Protein AF-A0A4Y2LB49-F1 (afdb_monomer)

InterPro domains:
  IPR010285 DNA helicase Pif1-like, DEAD-box helicase domain [PF05970] (56-156)
  IPR027417 P-loop containing nucleoside triphosphate hydrolase [G3DSA:3.40.50.300] (54-157)
  IPR027417 P-loop containing nucleoside triphosphate hydrolase [SSF52540] (39-123)

pLDDT: mean 82.17, std 13.81, range [42.53, 97.56]

Solvent-accessible surface area (backbon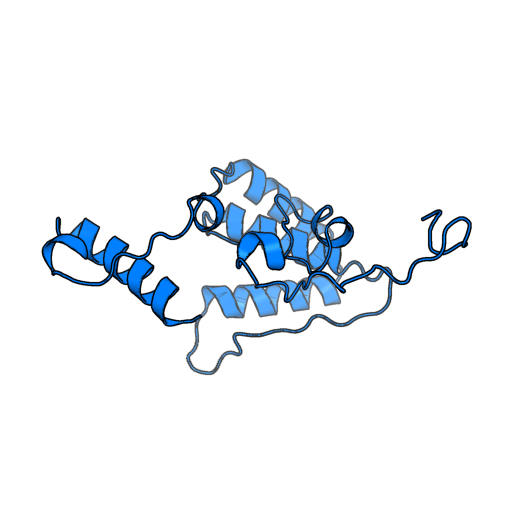e atoms only — not comparable to full-atom values): 9853 Å² total; per-residue (Å²): 129,66,69,60,56,57,50,50,57,48,36,56,56,29,46,79,71,80,44,42,41,70,82,68,76,42,87,75,70,84,69,61,63,84,71,69,58,73,72,90,64,60,33,67,61,26,32,54,49,18,56,58,44,59,72,69,47,51,76,69,55,41,52,52,51,53,54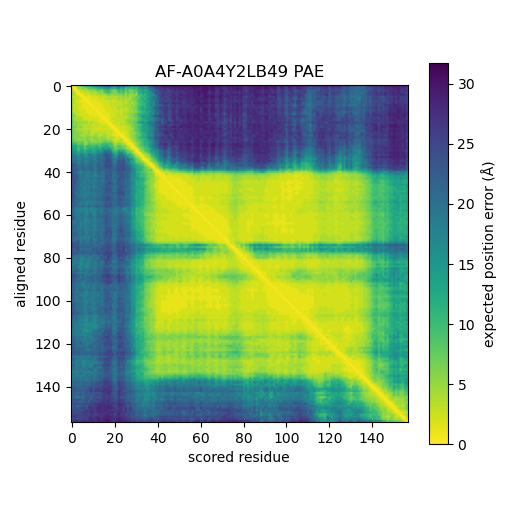,52,52,44,47,69,73,64,65,53,93,88,56,71,90,78,86,83,91,82,76,67,88,92,72,47,66,67,57,49,53,47,33,52,52,24,43,42,33,29,73,71,44,89,82,85,53,64,21,90,43,64,80,68,5,64,84,35,90,85,27,36,27,42,49,76,63,71,63,56,84,73,95,72,54,102,80,68,69,81,88,73,54,84,96,34,81,84,62,77,111

Secondary structure (DSSP, 8-state):
--HHHHHHHHHHHHHHTT--TTTTTPPP----TTS-------HHHHHHHHHHHHHH--HHHHHHHHHHHHHHHS--TT--S-------TTS-HHHHHHHHHHHHHHTT-----EESSHHHHTTSTT-EEHHHHHT------TT----PPTTSTTT--

Mean predicted aligned error: 12.52 Å

Foldseek 3Di:
DPPLVVQVVVQVVQVVVVHGCVNVVHDDRPQPVLQVPLPPDDLQVLLVVLVVLLVVDDPVLNVVLVLQVCVVPVVDPPRDPDDDDDDDPPPCPLSSQQSNVSNCVNVVHDDAAEDCDPVVQVSHDVYDHPCVNVVPDDPDDPPDDDPDDPPDPVNVD

Radius of gyration: 19.88 Å; Cα contacts (8 Å, |Δi|>4): 129; chains: 1; bounding box: 47×52×49 Å

Sequence (157 aa):
TGPHYALADIEELLTSYNLSLQKLHLPTVDLPASVLERANFDVVEEQAKANSYTMQLNSEQRNVVEILLSAVYNNAADTPKCYFLDGPARTGKTFVYSTLLHTIRGKGDDVIPVASIGIAATPLIRGRTAHSVFKIPTDLNATSTCNLKPNTKEADM

Nearest PDB structures (foldseek):
  2n3k-assembly1_A  TM=3.537E-01  e=2.987E+00  Homo sapiens
  2jns-assembly1_A  TM=3.302E-01  e=3.576E+00  Mus musculus
  6nhj-assembly1_2  TM=2.820E-01  e=3.172E+00  Murine cytomegalovirus (strain Smith)

Organism: Araneus ventricosus (NCBI:txid182803)

Structure (mmCIF, N/CA/C/O backbone):
data_AF-A0A4Y2LB49-F1
#
_entry.id   AF-A0A4Y2LB49-F1
#
loop_
_atom_site.group_PDB
_atom_site.id
_atom_site.type_symbol
_atom_site.label_atom_id
_atom_site.label_alt_id
_atom_site.label_comp_id
_atom_site.label_asym_id
_atom_site.label_entity_id
_atom_site.label_seq_id
_atom_site.pdbx_PDB_ins_code
_atom_site.Cartn_x
_atom_site.Cartn_y
_atom_site.Cartn_z
_atom_site.occupancy
_atom_site.B_iso_or_equiv
_atom_site.auth_seq_id
_atom_site.auth_comp_id
_atom_site.auth_asym_id
_atom_site.auth_atom_id
_atom_site.pdbx_PDB_model_num
ATOM 1 N N . THR A 1 1 ? -4.014 -21.238 -6.245 1.00 48.12 1 THR A N 1
ATOM 2 C CA . THR A 1 1 ? -3.284 -20.562 -5.148 1.00 48.12 1 THR A CA 1
ATOM 3 C C . THR A 1 1 ? -4.140 -20.199 -3.932 1.00 48.12 1 THR A C 1
ATOM 5 O O . THR A 1 1 ? -3.556 -19.803 -2.942 1.00 48.12 1 THR A O 1
ATOM 8 N N . GLY A 1 2 ? -5.468 -20.403 -3.907 1.00 52.53 2 GLY A N 1
ATOM 9 C CA . GLY A 1 2 ? -6.306 -20.167 -2.709 1.00 52.53 2 GLY A CA 1
ATOM 10 C C . GLY A 1 2 ? -6.230 -21.170 -1.530 1.00 52.53 2 GLY A C 1
ATOM 11 O O . GLY A 1 2 ? -6.317 -20.719 -0.392 1.00 52.53 2 GLY A O 1
ATOM 12 N N . PRO A 1 3 ? -6.039 -22.496 -1.722 1.00 57.56 3 PRO A N 1
ATOM 13 C CA . PRO A 1 3 ? -6.174 -23.451 -0.611 1.00 57.56 3 PRO A CA 1
ATOM 14 C C . PRO A 1 3 ? -5.028 -23.385 0.409 1.00 57.56 3 PRO A C 1
ATOM 16 O O . PRO A 1 3 ? -5.223 -23.741 1.564 1.00 57.56 3 PRO A O 1
ATOM 19 N N . HIS A 1 4 ? -3.850 -22.891 0.012 1.00 57.22 4 HIS A N 1
ATOM 20 C CA . HIS A 1 4 ? -2.704 -22.762 0.917 1.00 57.22 4 HIS A CA 1
ATOM 21 C C . HIS A 1 4 ? -2.877 -21.641 1.951 1.00 57.22 4 HIS A C 1
ATOM 23 O O . HIS A 1 4 ? -2.444 -21.806 3.085 1.00 57.22 4 HIS A O 1
ATOM 29 N N . TYR A 1 5 ? -3.534 -20.535 1.587 1.00 59.78 5 TYR A N 1
ATOM 30 C CA . TYR A 1 5 ? -3.833 -19.446 2.525 1.00 59.78 5 TYR A CA 1
ATOM 31 C C . TYR A 1 5 ? -4.939 -19.846 3.504 1.00 59.78 5 TYR A C 1
ATOM 33 O O . TYR A 1 5 ? -4.773 -19.682 4.704 1.00 59.78 5 TYR A O 1
ATOM 41 N N . ALA A 1 6 ? -6.000 -20.495 3.010 1.00 68.06 6 ALA A N 1
ATOM 42 C CA . ALA A 1 6 ? -7.079 -20.994 3.863 1.00 68.06 6 ALA A CA 1
ATOM 43 C C . ALA A 1 6 ? -6.577 -21.983 4.929 1.00 68.06 6 ALA A C 1
ATOM 45 O O . ALA A 1 6 ? -7.020 -21.948 6.069 1.00 68.06 6 ALA A O 1
ATOM 46 N N . LEU A 1 7 ? -5.630 -22.857 4.578 1.00 72.38 7 LEU A N 1
ATOM 47 C CA . LEU A 1 7 ? -5.024 -23.780 5.540 1.00 72.38 7 LEU A CA 1
ATOM 48 C C . LEU A 1 7 ? -4.140 -23.064 6.578 1.00 72.38 7 LEU A C 1
ATOM 50 O O . LEU A 1 7 ? -4.077 -23.524 7.712 1.00 72.38 7 LEU A O 1
ATOM 54 N N . ALA A 1 8 ? -3.504 -21.942 6.233 1.00 68.88 8 ALA A N 1
ATOM 55 C CA . ALA A 1 8 ? -2.728 -21.143 7.186 1.00 68.88 8 ALA A CA 1
ATOM 56 C C . ALA A 1 8 ? -3.627 -20.475 8.236 1.00 68.88 8 ALA A C 1
ATOM 58 O O . ALA A 1 8 ? -3.350 -20.576 9.430 1.00 68.88 8 ALA A O 1
ATOM 59 N N . ASP A 1 9 ? -4.744 -19.891 7.795 1.00 73.88 9 ASP A N 1
ATOM 60 C CA . ASP A 1 9 ? -5.746 -19.294 8.686 1.00 73.88 9 ASP A CA 1
ATOM 61 C C . ASP A 1 9 ? -6.368 -20.361 9.609 1.00 73.88 9 ASP A C 1
ATOM 63 O O . ASP A 1 9 ? -6.613 -20.127 10.795 1.00 73.88 9 ASP A O 1
ATOM 67 N N . ILE A 1 10 ? -6.586 -21.575 9.083 1.00 76.50 10 ILE A N 1
ATOM 68 C CA . ILE A 1 10 ? -7.067 -22.720 9.867 1.00 76.50 10 ILE A CA 1
ATOM 69 C C . ILE A 1 10 ? -6.020 -23.159 10.903 1.00 76.50 10 ILE A C 1
ATOM 71 O O . ILE A 1 10 ? -6.394 -23.443 12.037 1.00 76.50 10 ILE A O 1
ATOM 75 N N . GLU A 1 11 ? -4.727 -23.207 10.568 1.00 77.88 11 GLU A N 1
ATOM 76 C CA . GLU A 1 11 ? -3.665 -23.546 11.531 1.00 77.88 11 GLU A CA 1
ATOM 77 C C . GLU A 1 11 ? -3.579 -22.512 12.671 1.00 77.88 11 GLU A C 1
ATOM 79 O O . GLU A 1 11 ? -3.455 -22.898 13.836 1.00 77.88 11 GLU A O 1
ATOM 84 N N . GLU A 1 12 ? -3.718 -21.213 12.378 1.00 75.19 12 GLU A N 1
ATOM 85 C CA . GLU A 1 12 ? -3.749 -20.149 13.397 1.00 75.19 12 GLU A CA 1
ATOM 86 C C . GLU A 1 12 ? -4.953 -20.306 14.340 1.00 75.19 12 GLU A C 1
ATOM 88 O O . GLU A 1 12 ? -4.800 -20.290 15.568 1.00 75.19 12 GLU A O 1
ATOM 93 N N . LEU A 1 13 ? -6.141 -20.566 13.782 1.00 78.38 13 LEU A N 1
ATOM 94 C CA . LEU A 1 13 ? -7.341 -20.858 14.565 1.00 78.38 13 LEU A CA 1
ATOM 95 C C . LEU A 1 13 ? -7.133 -22.095 15.452 1.00 78.38 13 LEU A C 1
ATOM 97 O O . LEU A 1 13 ? -7.407 -22.048 16.649 1.00 78.38 13 LEU A O 1
ATOM 101 N N . LEU A 1 14 ? -6.620 -23.196 14.900 1.00 76.31 14 LEU A N 1
ATOM 102 C CA . LEU A 1 14 ? -6.388 -24.442 15.636 1.00 76.31 14 LEU A CA 1
ATOM 103 C C . LEU A 1 14 ? -5.375 -24.266 16.770 1.00 76.31 14 LEU A C 1
ATOM 105 O O . LEU A 1 14 ? -5.575 -24.821 17.855 1.00 76.31 14 LEU A O 1
ATOM 109 N N . THR A 1 15 ? -4.348 -23.443 16.557 1.00 76.44 15 THR A N 1
ATOM 110 C CA . THR A 1 15 ? -3.339 -23.130 17.575 1.00 76.44 15 THR A CA 1
ATOM 111 C C . THR A 1 15 ? -3.977 -22.480 18.806 1.00 76.44 15 THR A C 1
ATOM 113 O O . THR A 1 15 ? -3.628 -22.836 19.933 1.00 76.44 15 THR A O 1
ATOM 116 N N . SER A 1 16 ? -4.991 -21.620 18.626 1.00 75.00 16 SER A N 1
ATOM 117 C CA . SER A 1 16 ? -5.740 -21.019 19.746 1.00 75.00 16 SER A CA 1
ATOM 118 C C . SER A 1 16 ? -6.503 -22.045 20.606 1.00 75.00 16 SER A C 1
ATOM 120 O O . SER A 1 16 ? -6.766 -21.800 21.783 1.00 75.00 16 SER A O 1
ATOM 122 N N . TYR A 1 17 ? -6.782 -23.230 20.051 1.00 74.81 17 TYR A N 1
ATOM 123 C CA . TYR A 1 17 ? -7.417 -24.363 20.730 1.00 74.81 17 TYR A CA 1
ATOM 124 C C . TYR A 1 17 ? -6.428 -25.489 21.097 1.00 74.81 17 TYR A C 1
ATOM 126 O O . TYR A 1 17 ? -6.854 -26.596 21.426 1.00 74.81 17 TYR A O 1
ATOM 134 N N . ASN A 1 18 ? -5.110 -25.239 21.069 1.00 80.19 18 ASN A N 1
ATOM 135 C CA . ASN A 1 18 ? -4.046 -26.238 21.291 1.00 80.19 18 ASN A CA 1
ATOM 136 C C . ASN A 1 18 ? -4.060 -27.433 20.304 1.00 80.19 18 ASN A C 1
ATOM 138 O O . ASN A 1 18 ? -3.531 -28.521 20.593 1.00 80.19 18 ASN A O 1
ATOM 142 N N . LEU A 1 19 ? -4.650 -27.240 19.126 1.00 83.06 19 LEU A N 1
ATOM 143 C CA . LEU A 1 19 ? -4.663 -28.180 18.005 1.00 83.06 19 LEU A CA 1
ATOM 144 C C . LEU A 1 19 ? -3.643 -27.759 16.934 1.00 83.06 19 LEU A C 1
ATOM 146 O O . LEU A 1 19 ? -3.047 -26.693 17.020 1.00 83.06 19 LEU A O 1
ATOM 150 N N . SER A 1 20 ? -3.427 -28.624 15.943 1.00 79.75 20 SER A N 1
ATOM 151 C CA . SER A 1 20 ? -2.626 -28.329 14.748 1.00 79.75 20 SER A CA 1
ATOM 152 C C . SER A 1 20 ? -3.127 -29.152 13.564 1.00 79.75 20 SER A C 1
ATOM 154 O O . SER A 1 20 ? -3.743 -30.206 13.771 1.00 79.75 20 SER A O 1
ATOM 156 N N . LEU A 1 21 ? -2.847 -28.736 12.324 1.00 78.19 21 LEU A N 1
ATOM 157 C CA . LEU A 1 21 ? -3.206 -29.530 11.140 1.00 78.19 21 LEU A C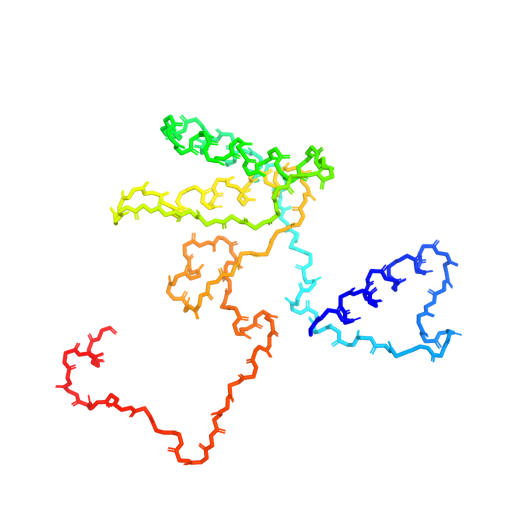A 1
ATOM 158 C C . LEU A 1 21 ? -2.538 -30.912 11.181 1.00 78.19 21 LEU A C 1
ATOM 160 O O . LEU A 1 21 ? -3.164 -31.906 10.816 1.00 78.19 21 LEU A O 1
ATOM 164 N N . GLN A 1 22 ? -1.318 -31.001 11.726 1.00 77.44 22 GLN A N 1
ATOM 165 C CA . GLN A 1 22 ? -0.608 -32.272 11.916 1.00 77.44 22 GLN A CA 1
ATOM 166 C C . GLN A 1 22 ? -1.360 -33.226 12.855 1.00 77.44 22 GLN A C 1
ATOM 168 O O . GLN A 1 22 ? -1.487 -34.410 12.549 1.00 77.44 22 GLN A O 1
ATOM 173 N N . LYS A 1 23 ? -1.914 -32.719 13.970 1.00 79.44 23 LYS A N 1
ATOM 174 C CA . LYS A 1 23 ? -2.733 -33.523 14.899 1.00 79.44 23 LYS A CA 1
ATOM 175 C C . LYS A 1 23 ? -4.034 -34.019 14.262 1.00 79.44 23 LYS A C 1
ATOM 177 O O . LYS A 1 23 ? -4.579 -35.022 14.712 1.00 79.44 23 LYS A O 1
ATOM 182 N N . LEU A 1 24 ? -4.533 -33.322 13.242 1.00 77.38 24 LEU A N 1
ATOM 183 C CA . LEU A 1 24 ? -5.757 -33.666 12.516 1.00 77.38 24 LEU A CA 1
ATOM 184 C C . LEU A 1 24 ? -5.495 -34.450 11.217 1.00 77.38 24 LEU A C 1
ATOM 186 O O . LEU A 1 24 ? -6.438 -34.713 10.475 1.00 77.38 24 LEU A O 1
ATOM 190 N N . HIS A 1 25 ? -4.243 -34.843 10.948 1.00 78.25 25 HIS A N 1
ATOM 191 C CA . HIS A 1 25 ? -3.815 -35.507 9.707 1.00 78.25 25 HIS A CA 1
ATOM 192 C C . HIS A 1 25 ? -4.148 -34.718 8.426 1.00 78.25 25 HIS A C 1
ATOM 194 O O . HIS A 1 25 ? -4.391 -35.302 7.370 1.00 78.25 25 HIS A O 1
ATOM 200 N N . LEU A 1 26 ? -4.167 -33.387 8.512 1.00 72.00 26 LEU A N 1
ATOM 201 C CA . LEU A 1 26 ? -4.407 -32.502 7.375 1.00 72.00 26 LEU A CA 1
ATOM 202 C C . LEU A 1 26 ? -3.083 -32.085 6.707 1.00 72.00 26 LEU A C 1
ATOM 204 O O . LEU A 1 26 ? -2.041 -32.080 7.367 1.00 72.00 26 LEU A O 1
ATOM 208 N N . PRO A 1 27 ? -3.097 -31.724 5.406 1.00 67.94 27 PRO A N 1
ATOM 209 C CA . PRO A 1 27 ? -1.899 -31.274 4.705 1.00 67.94 27 PRO A CA 1
ATOM 210 C C . PRO A 1 27 ? -1.338 -30.010 5.360 1.00 67.94 27 PRO A C 1
ATOM 212 O O . PRO A 1 27 ? -1.995 -28.968 5.370 1.00 67.94 27 PRO A O 1
ATOM 215 N N . THR A 1 28 ? -0.122 -30.087 5.894 1.00 56.62 28 THR A N 1
ATOM 216 C CA . THR A 1 28 ? 0.589 -28.921 6.418 1.00 56.62 28 THR A CA 1
ATOM 217 C C . THR A 1 28 ? 1.017 -28.022 5.269 1.00 56.62 28 THR A C 1
ATOM 219 O O . THR A 1 28 ? 1.568 -28.482 4.266 1.00 56.62 28 THR A O 1
ATOM 222 N N . VAL A 1 29 ? 0.784 -26.721 5.417 1.00 56.88 29 VAL A N 1
ATOM 223 C CA . VAL A 1 29 ? 1.301 -25.733 4.477 1.00 56.88 29 VAL A CA 1
ATOM 224 C C . VAL A 1 29 ? 2.649 -25.260 4.989 1.00 56.88 29 VAL A C 1
ATOM 226 O O . VAL A 1 29 ? 2.721 -24.520 5.964 1.00 56.88 29 VAL A O 1
ATOM 229 N N . ASP A 1 30 ? 3.717 -25.669 4.312 1.00 54.09 30 ASP A N 1
ATOM 230 C CA . ASP A 1 30 ? 5.031 -25.056 4.487 1.00 54.09 30 ASP A CA 1
ATOM 231 C C . ASP A 1 30 ? 5.026 -23.716 3.732 1.00 54.09 30 ASP A C 1
ATOM 233 O O . ASP A 1 30 ? 5.516 -23.587 2.609 1.00 54.09 30 ASP A O 1
ATOM 237 N N . LEU A 1 31 ? 4.322 -22.724 4.288 1.00 48.78 31 LEU A N 1
ATOM 238 C CA . LEU A 1 31 ? 4.415 -21.352 3.804 1.00 48.78 31 LEU A CA 1
ATOM 239 C C . LEU A 1 31 ? 5.826 -20.888 4.155 1.00 48.78 31 LEU A C 1
ATOM 241 O O . LEU A 1 31 ? 6.154 -20.810 5.340 1.00 48.78 31 LEU A O 1
ATOM 245 N N . PRO A 1 32 ? 6.683 -20.580 3.166 1.00 46.53 32 PRO A N 1
ATOM 246 C CA . PRO A 1 32 ? 8.038 -20.170 3.472 1.00 46.53 32 PRO A CA 1
ATOM 247 C C . PRO A 1 32 ? 7.951 -18.920 4.343 1.00 46.53 32 PRO A C 1
ATOM 249 O O . PRO A 1 32 ? 7.317 -17.945 3.931 1.00 46.53 32 PRO A O 1
ATOM 252 N N . ALA A 1 33 ? 8.611 -18.948 5.506 1.00 42.53 33 ALA A N 1
ATOM 253 C CA . ALA A 1 33 ? 8.642 -17.891 6.527 1.00 42.53 33 ALA A CA 1
ATOM 254 C C . ALA A 1 33 ? 8.748 -16.460 5.955 1.00 42.53 33 ALA A C 1
ATOM 256 O O . ALA A 1 33 ? 8.255 -15.508 6.538 1.00 42.53 33 ALA A O 1
ATOM 257 N N . SER A 1 34 ? 9.304 -16.306 4.750 1.00 43.62 34 SER A N 1
ATOM 258 C CA . SER A 1 34 ? 9.318 -15.072 3.958 1.00 43.62 34 SER A CA 1
ATOM 259 C C . SER A 1 34 ? 7.958 -14.414 3.641 1.00 43.62 34 SER A C 1
ATOM 261 O O . SER A 1 34 ? 7.948 -13.198 3.431 1.00 43.62 34 SER A O 1
ATOM 263 N N . VAL A 1 35 ? 6.852 -15.172 3.557 1.00 46.22 35 VAL A N 1
ATOM 264 C CA . VAL A 1 35 ? 5.496 -14.658 3.243 1.00 46.22 35 VAL A CA 1
ATOM 265 C C . VAL A 1 35 ? 4.810 -14.118 4.497 1.00 46.22 35 VAL A C 1
ATOM 267 O O . VAL A 1 35 ? 4.048 -13.162 4.409 1.00 46.22 35 VAL A O 1
ATOM 270 N N . LEU A 1 36 ? 5.141 -14.703 5.649 1.00 47.03 36 LEU A N 1
ATOM 271 C CA . LEU A 1 36 ? 4.530 -14.445 6.949 1.00 47.03 36 LEU A CA 1
ATOM 272 C C . LEU A 1 36 ? 5.558 -13.935 7.968 1.00 47.03 36 LEU A C 1
ATOM 274 O O . LEU A 1 36 ? 5.370 -14.083 9.173 1.00 47.03 36 LEU A O 1
ATOM 278 N N . GLU A 1 37 ? 6.653 -13.318 7.509 1.00 49.28 37 GLU A N 1
ATOM 279 C CA . GLU A 1 37 ? 7.404 -12.402 8.362 1.00 49.28 37 GLU A CA 1
ATOM 280 C C . GLU A 1 37 ? 6.447 -11.250 8.652 1.00 49.28 37 GLU A C 1
ATOM 282 O O . GLU A 1 37 ? 6.421 -10.260 7.914 1.00 49.28 37 GLU A O 1
ATOM 287 N N . ARG A 1 38 ? 5.629 -11.413 9.701 1.00 53.09 38 ARG A N 1
ATOM 288 C CA . ARG A 1 38 ? 4.915 -10.318 10.338 1.00 53.09 38 ARG A CA 1
ATOM 289 C C . ARG A 1 38 ? 5.984 -9.275 10.578 1.00 53.09 38 ARG A C 1
ATOM 291 O O . ARG A 1 38 ? 6.961 -9.489 11.301 1.00 53.09 38 ARG A O 1
ATOM 298 N N . ALA A 1 39 ? 5.901 -8.214 9.796 1.00 56.66 39 ALA A N 1
ATOM 299 C CA . ALA A 1 39 ? 6.899 -7.187 9.840 1.00 56.66 39 ALA A CA 1
ATOM 300 C C . ALA A 1 39 ? 6.758 -6.568 11.228 1.00 56.66 39 ALA A C 1
ATOM 302 O O . ALA A 1 39 ? 5.743 -5.951 11.505 1.00 56.66 39 ALA A O 1
ATOM 303 N N . ASN A 1 40 ? 7.741 -6.750 12.111 1.00 67.06 40 ASN A N 1
ATOM 304 C CA . ASN A 1 40 ? 7.803 -5.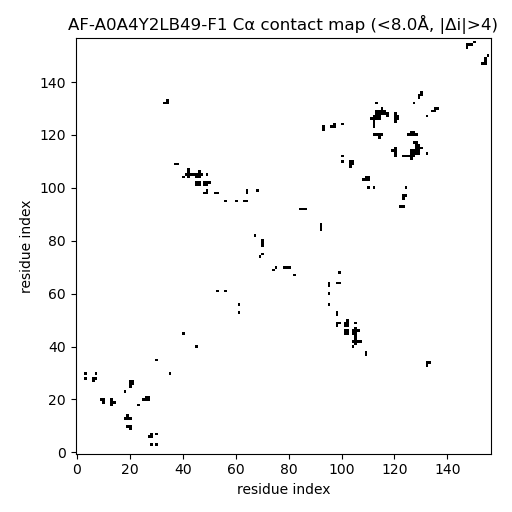973 13.345 1.00 67.06 40 ASN A CA 1
ATOM 305 C C . ASN A 1 40 ? 8.097 -4.521 12.941 1.00 67.06 40 ASN A C 1
ATOM 307 O O . ASN A 1 40 ? 9.255 -4.117 12.847 1.00 67.06 40 ASN A O 1
ATOM 311 N N . PHE A 1 41 ? 7.057 -3.784 12.557 1.00 76.62 41 PHE A N 1
ATOM 312 C CA . PHE A 1 41 ? 7.105 -2.348 12.336 1.00 76.62 41 PHE A CA 1
ATOM 313 C C . PHE A 1 41 ? 6.752 -1.640 13.640 1.00 76.62 41 PHE A C 1
ATOM 315 O O . PHE A 1 41 ? 5.908 -2.103 14.408 1.00 76.62 41 PHE A O 1
ATOM 322 N N . ASP A 1 42 ? 7.412 -0.514 13.892 1.00 89.31 42 ASP A N 1
ATOM 323 C CA . ASP A 1 42 ? 7.032 0.359 14.991 1.00 89.31 42 ASP A CA 1
ATOM 324 C C . ASP A 1 42 ? 5.728 1.069 14.609 1.00 89.31 42 ASP A C 1
ATOM 326 O O . ASP A 1 42 ? 5.698 1.956 13.755 1.00 89.31 42 ASP A O 1
ATOM 330 N N . VAL A 1 43 ? 4.636 0.640 15.237 1.00 91.62 43 VAL A N 1
ATOM 331 C CA . VAL A 1 43 ? 3.292 1.179 15.014 1.00 91.62 43 VAL A CA 1
ATOM 332 C C . VAL A 1 43 ? 3.252 2.691 15.265 1.00 91.62 43 VAL A C 1
ATOM 334 O O . VAL A 1 43 ? 2.574 3.414 14.537 1.00 91.62 43 VAL A O 1
ATOM 337 N N . VAL A 1 44 ? 4.011 3.199 16.243 1.00 93.94 44 VAL A N 1
ATOM 338 C CA . VAL A 1 44 ? 4.057 4.631 16.571 1.00 93.94 44 VAL A CA 1
ATOM 339 C C . VAL A 1 44 ? 4.762 5.408 15.463 1.00 93.94 44 VAL A C 1
ATOM 341 O O . VAL A 1 44 ? 4.272 6.455 15.031 1.00 93.94 44 VAL A O 1
ATOM 344 N N . GLU A 1 45 ? 5.882 4.884 14.964 1.00 94.06 45 GLU A N 1
ATOM 345 C CA . GLU A 1 45 ? 6.614 5.491 13.851 1.00 94.06 45 GLU A CA 1
ATOM 346 C C . GLU A 1 45 ? 5.769 5.506 12.567 1.00 94.06 45 GLU A C 1
ATOM 348 O O . GLU A 1 45 ? 5.671 6.530 11.884 1.00 94.06 45 GLU A O 1
ATOM 353 N N . GLU A 1 46 ? 5.113 4.389 12.249 1.00 94.75 46 GLU A N 1
ATOM 354 C CA . GLU A 1 46 ? 4.257 4.264 11.068 1.00 94.75 46 GLU A CA 1
ATOM 355 C C . GLU A 1 46 ? 3.029 5.179 11.161 1.00 94.75 46 GLU A C 1
ATOM 357 O O . GLU A 1 46 ? 2.696 5.853 10.185 1.00 94.75 46 GLU A O 1
ATOM 362 N N . GLN A 1 47 ? 2.414 5.307 12.341 1.00 95.75 47 GLN A N 1
ATOM 363 C CA . GLN A 1 47 ? 1.302 6.233 12.557 1.00 95.75 47 GLN A CA 1
ATOM 364 C C . GLN A 1 47 ? 1.739 7.701 12.428 1.00 95.75 47 GLN A C 1
ATOM 366 O O . GLN A 1 47 ? 1.012 8.517 11.853 1.00 95.75 47 GLN A O 1
ATOM 371 N N . ALA A 1 48 ? 2.935 8.059 12.907 1.00 96.81 48 ALA A N 1
ATOM 372 C CA . ALA A 1 48 ? 3.479 9.406 12.734 1.00 96.81 48 ALA A CA 1
ATOM 373 C C . ALA A 1 48 ? 3.700 9.741 11.247 1.00 96.81 48 ALA A C 1
ATOM 375 O O . ALA A 1 48 ? 3.308 10.821 10.787 1.00 96.81 48 ALA A O 1
ATOM 376 N N . LYS A 1 49 ? 4.252 8.797 10.471 1.00 95.88 49 LYS A N 1
ATOM 377 C CA . LYS A 1 49 ? 4.392 8.931 9.011 1.00 95.88 49 LYS A CA 1
ATOM 378 C C . LYS A 1 49 ? 3.035 9.035 8.323 1.00 95.88 49 LYS A C 1
ATOM 380 O O . LYS A 1 49 ? 2.855 9.925 7.495 1.00 95.88 49 LYS A O 1
ATOM 385 N N . ALA A 1 50 ? 2.072 8.192 8.696 1.00 96.25 50 ALA A N 1
ATOM 386 C CA . ALA A 1 50 ? 0.717 8.219 8.150 1.00 96.25 50 ALA A CA 1
ATOM 387 C C . ALA A 1 50 ? 0.063 9.597 8.326 1.00 96.25 50 ALA A C 1
ATOM 389 O O . ALA A 1 50 ? -0.464 10.163 7.366 1.00 96.25 50 ALA A O 1
ATOM 390 N N . ASN A 1 51 ? 0.171 10.179 9.525 1.00 96.69 51 ASN A N 1
ATOM 391 C CA . ASN A 1 51 ? -0.353 11.511 9.821 1.00 96.69 51 ASN A CA 1
ATOM 392 C C . ASN A 1 51 ? 0.322 12.584 8.952 1.00 96.69 51 ASN A C 1
ATOM 394 O O . ASN A 1 51 ? -0.359 13.395 8.324 1.00 96.69 51 ASN A O 1
ATOM 398 N N . SER A 1 52 ? 1.656 12.557 8.867 1.00 97.38 52 SER A N 1
ATOM 399 C CA . SER A 1 52 ? 2.430 13.496 8.046 1.00 97.38 52 SER A CA 1
ATOM 400 C C . SER A 1 52 ? 2.080 13.401 6.556 1.00 97.38 52 SER A C 1
ATOM 402 O O . SER A 1 52 ? 1.949 14.422 5.879 1.00 97.38 52 SER A O 1
ATOM 404 N N . TYR A 1 53 ? 1.911 12.187 6.031 1.00 96.56 53 TYR A N 1
ATOM 405 C CA . TYR A 1 53 ? 1.655 11.963 4.609 1.00 96.56 53 TYR A CA 1
ATOM 406 C C . TYR A 1 53 ? 0.223 12.347 4.242 1.00 96.56 53 TYR A C 1
ATOM 408 O O . TYR A 1 53 ? 0.003 13.017 3.235 1.00 96.56 53 TYR A O 1
ATOM 416 N N . THR A 1 54 ? -0.741 12.026 5.106 1.00 96.19 54 THR A N 1
ATOM 417 C CA . THR A 1 54 ? -2.157 12.379 4.922 1.00 96.19 54 THR A CA 1
ATOM 418 C C . THR A 1 54 ? -2.367 13.895 4.827 1.00 96.19 54 THR A C 1
ATOM 420 O O . THR A 1 54 ? -3.197 14.369 4.042 1.00 96.19 54 THR A O 1
ATOM 423 N N . MET A 1 55 ? -1.580 14.681 5.573 1.00 96.62 55 MET A N 1
ATOM 424 C CA . MET A 1 55 ? -1.603 16.147 5.493 1.00 96.62 55 MET A CA 1
ATOM 425 C C . MET A 1 55 ? -1.102 16.693 4.148 1.00 96.62 55 MET A C 1
ATOM 427 O O . MET A 1 55 ? -1.504 17.786 3.760 1.00 96.62 55 MET A O 1
ATOM 431 N N . GLN A 1 56 ? -0.261 15.944 3.433 1.00 97.25 56 GLN A N 1
ATOM 432 C CA . GLN A 1 56 ? 0.343 16.355 2.160 1.00 97.25 56 GLN A CA 1
ATOM 433 C C . GLN A 1 56 ? -0.443 15.884 0.928 1.00 97.25 56 GLN A C 1
ATOM 435 O O . GLN A 1 56 ? -0.128 16.294 -0.190 1.00 97.25 56 GLN A O 1
ATOM 440 N N . LEU A 1 57 ? -1.460 15.033 1.105 1.00 97.44 57 LEU A N 1
ATOM 441 C CA . LEU A 1 57 ? -2.313 14.589 0.003 1.00 97.44 57 LEU A CA 1
ATOM 442 C C . LEU A 1 57 ? -3.096 15.768 -0.582 1.00 97.44 57 LEU A C 1
ATOM 444 O O . LEU A 1 57 ? -3.708 16.550 0.150 1.00 97.44 57 LEU A O 1
ATOM 448 N N . ASN A 1 58 ? -3.144 15.842 -1.912 1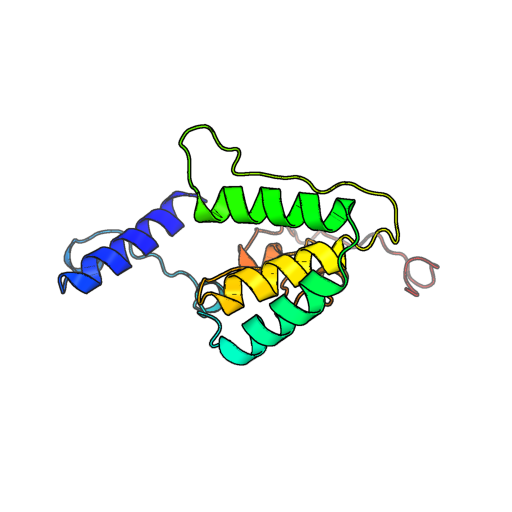.00 97.06 58 ASN A N 1
ATOM 449 C CA . ASN A 1 58 ? -4.123 16.691 -2.589 1.00 97.06 58 ASN A CA 1
ATOM 450 C C . ASN A 1 58 ? -5.541 16.089 -2.488 1.00 97.06 58 ASN A C 1
ATOM 452 O O . ASN A 1 58 ? -5.714 14.963 -2.019 1.00 97.06 58 ASN A O 1
ATOM 456 N N . SER A 1 59 ? -6.559 16.834 -2.929 1.00 97.12 59 SER A N 1
ATOM 457 C CA . SER A 1 59 ? -7.969 16.430 -2.815 1.00 97.12 59 SER A CA 1
ATOM 458 C C . SER A 1 59 ? -8.267 15.078 -3.469 1.00 97.12 59 SER A C 1
ATOM 460 O O . SER A 1 59 ? -8.904 14.229 -2.852 1.00 97.12 59 SER A O 1
ATOM 462 N N . GLU A 1 60 ? -7.757 14.846 -4.680 1.00 96.25 60 GLU A N 1
ATOM 463 C CA . GLU A 1 60 ? -7.997 13.610 -5.434 1.00 96.25 60 GLU A CA 1
ATOM 464 C C . GLU A 1 60 ? -7.318 12.406 -4.778 1.00 96.25 60 GLU A C 1
ATOM 466 O O . GLU A 1 60 ? -7.917 11.348 -4.597 1.00 96.25 60 GLU A O 1
ATOM 471 N N . GLN A 1 61 ? -6.063 12.574 -4.365 1.00 97.50 61 GLN A N 1
ATOM 472 C CA . GLN A 1 61 ? -5.315 11.536 -3.662 1.00 97.50 61 GLN A CA 1
ATOM 473 C C . GLN A 1 61 ? -5.960 11.198 -2.315 1.00 97.50 61 GLN A C 1
ATOM 475 O O . GLN A 1 61 ? -6.043 10.024 -1.958 1.00 97.50 61 GLN A O 1
ATOM 480 N N . ARG A 1 62 ? -6.441 12.210 -1.582 1.00 97.56 62 ARG A N 1
ATOM 481 C CA . ARG A 1 62 ? -7.161 12.023 -0.320 1.00 97.56 62 ARG A CA 1
ATOM 482 C C . ARG A 1 62 ? -8.442 11.225 -0.525 1.00 97.56 62 ARG A C 1
ATOM 484 O O . ARG A 1 62 ? -8.642 10.247 0.185 1.00 97.56 62 ARG A O 1
ATOM 491 N N . ASN A 1 63 ? -9.234 11.574 -1.537 1.00 96.75 63 ASN A N 1
ATOM 492 C CA . ASN A 1 63 ? -10.445 10.836 -1.888 1.00 96.75 63 ASN A CA 1
ATOM 493 C C . ASN A 1 63 ? -10.142 9.352 -2.176 1.00 96.75 63 ASN A C 1
ATOM 495 O O . ASN A 1 63 ? -10.800 8.462 -1.643 1.00 96.75 63 ASN A O 1
ATOM 499 N N . VAL A 1 64 ? -9.084 9.061 -2.944 1.00 96.38 64 VAL A N 1
ATOM 500 C CA . VAL A 1 64 ? -8.648 7.675 -3.203 1.00 96.38 64 VAL A CA 1
ATOM 501 C C . VAL A 1 64 ? -8.265 6.945 -1.912 1.00 96.38 64 VAL A C 1
ATOM 503 O O . VAL A 1 64 ? -8.673 5.799 -1.713 1.00 96.38 64 VAL A O 1
ATOM 506 N N . VAL A 1 65 ? -7.491 7.585 -1.030 1.00 96.81 65 VAL A N 1
ATOM 507 C CA . VAL A 1 65 ? -7.083 6.989 0.252 1.00 96.81 65 VAL A CA 1
ATOM 508 C C . VAL A 1 65 ? -8.300 6.687 1.128 1.00 96.81 65 VAL A C 1
ATOM 510 O O . VAL A 1 65 ? -8.391 5.592 1.677 1.00 96.81 65 VAL A O 1
ATOM 513 N N . GLU A 1 66 ? -9.258 7.607 1.218 1.00 95.50 66 GLU A N 1
ATOM 514 C CA . GLU A 1 66 ? -10.487 7.430 2.000 1.00 95.50 66 GLU A CA 1
ATOM 515 C C . GLU A 1 66 ? -11.346 6.272 1.476 1.00 95.50 66 GLU A C 1
ATOM 517 O O . GLU A 1 66 ? -11.785 5.432 2.266 1.00 95.50 66 GLU A O 1
ATOM 522 N N . ILE A 1 67 ? -11.523 6.166 0.154 1.00 94.62 67 ILE A N 1
ATOM 523 C CA . ILE A 1 67 ? -12.249 5.053 -0.479 1.00 94.62 67 ILE A CA 1
ATOM 524 C C . ILE A 1 67 ? -11.602 3.711 -0.117 1.00 94.62 67 ILE A C 1
ATOM 526 O O . ILE A 1 67 ? -12.294 2.776 0.291 1.00 94.62 67 ILE A O 1
ATOM 530 N N . LEU A 1 68 ? -10.277 3.616 -0.237 1.00 95.12 68 LEU A N 1
ATOM 531 C CA . LEU A 1 68 ? -9.549 2.373 0.015 1.00 95.12 68 LEU A CA 1
ATOM 532 C C . LEU A 1 68 ? -9.552 1.994 1.497 1.00 95.12 68 LEU A C 1
ATOM 534 O O . LEU A 1 68 ? -9.818 0.841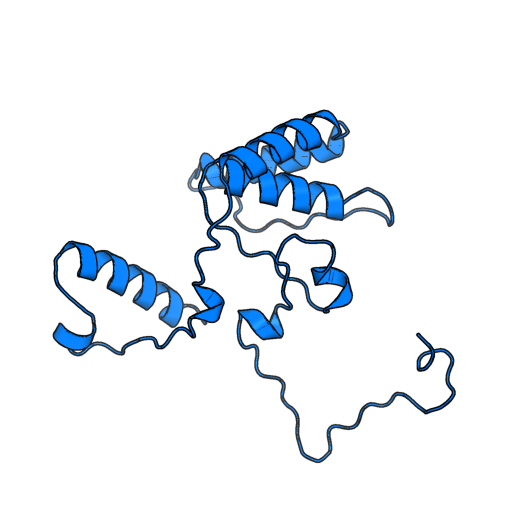 1.825 1.00 95.12 68 LEU A O 1
ATOM 538 N N . LEU A 1 69 ? -9.328 2.949 2.404 1.00 94.56 69 LEU A N 1
ATOM 539 C CA . LEU A 1 69 ? -9.400 2.691 3.845 1.00 94.56 69 LEU A CA 1
ATOM 540 C C . LEU A 1 69 ? -10.819 2.303 4.274 1.00 94.56 69 LEU A C 1
ATOM 542 O O . LEU A 1 69 ? -10.982 1.412 5.104 1.00 94.56 69 LEU A O 1
ATOM 546 N N . SER A 1 70 ? -11.849 2.914 3.684 1.00 93.12 70 SER A N 1
ATOM 547 C CA . SER A 1 70 ? -13.237 2.508 3.911 1.00 93.12 70 SER A CA 1
ATOM 548 C C . SER A 1 70 ? -13.469 1.058 3.478 1.00 93.12 70 SER A C 1
ATOM 550 O O . SER A 1 70 ? -14.038 0.274 4.235 1.00 93.12 70 SER A O 1
ATOM 552 N N . ALA A 1 71 ? -12.964 0.659 2.308 1.00 92.06 71 ALA A N 1
ATOM 553 C CA . ALA A 1 71 ? -13.096 -0.713 1.818 1.00 92.06 71 ALA A CA 1
ATOM 554 C C . ALA A 1 71 ? -12.377 -1.750 2.702 1.00 92.06 71 ALA A C 1
ATOM 556 O O . ALA A 1 71 ? -12.865 -2.879 2.833 1.00 92.06 71 ALA A O 1
ATOM 557 N N . VAL A 1 72 ? -11.252 -1.359 3.317 1.00 91.50 72 VAL A N 1
ATOM 558 C CA . VAL A 1 72 ? -10.496 -2.174 4.280 1.00 91.50 72 VAL A CA 1
ATOM 559 C C . VAL A 1 72 ? -11.260 -2.324 5.600 1.00 91.50 72 VAL A C 1
ATOM 561 O O . VAL A 1 72 ? -11.430 -3.445 6.070 1.00 91.50 72 VAL A O 1
ATOM 564 N N . TYR A 1 73 ? -11.753 -1.227 6.186 1.00 92.25 73 TYR A N 1
ATOM 565 C CA . TYR A 1 73 ? -12.240 -1.227 7.574 1.00 92.25 73 TYR A CA 1
ATOM 566 C C . TYR A 1 73 ? -13.758 -1.344 7.743 1.00 92.25 73 TYR A C 1
ATOM 568 O O . TYR A 1 73 ? -14.212 -1.886 8.746 1.00 92.25 73 TYR A O 1
ATOM 576 N N . ASN A 1 74 ? -14.558 -0.869 6.788 1.00 87.94 74 ASN A N 1
ATOM 577 C CA . ASN A 1 74 ? -16.020 -0.843 6.929 1.00 87.94 74 ASN A CA 1
ATOM 578 C C . AS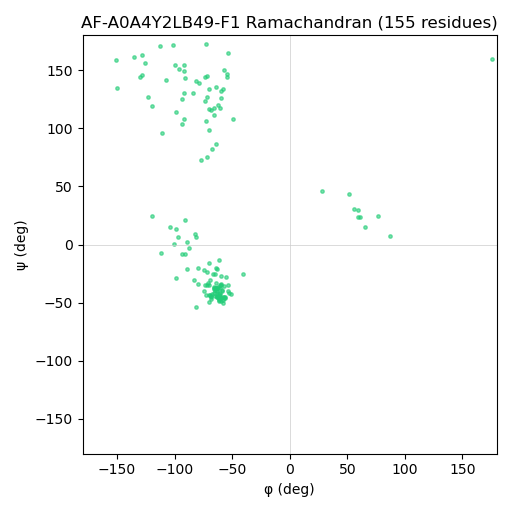N A 1 74 ? -16.705 -2.115 6.397 1.00 87.94 74 ASN A C 1
ATOM 580 O O . ASN A 1 74 ? -17.902 -2.282 6.598 1.00 87.94 74 ASN A O 1
ATOM 584 N N . ASN A 1 75 ? -15.948 -2.996 5.727 1.00 73.44 75 ASN A N 1
ATOM 585 C CA . ASN A 1 75 ? -16.287 -4.352 5.268 1.00 73.44 75 ASN A CA 1
ATOM 586 C C . ASN A 1 75 ? -17.777 -4.649 4.962 1.00 73.44 75 ASN A C 1
ATOM 588 O O . ASN A 1 75 ? -18.297 -5.691 5.361 1.00 73.44 75 ASN A O 1
ATOM 592 N N . ALA A 1 76 ? -18.468 -3.767 4.230 1.00 84.50 76 ALA A N 1
ATOM 593 C CA . ALA A 1 76 ? -19.844 -4.023 3.810 1.00 84.50 76 ALA A CA 1
ATOM 594 C C . ALA A 1 76 ? -19.872 -5.100 2.713 1.00 84.50 76 ALA A C 1
ATOM 596 O O . ALA A 1 76 ? -18.959 -5.161 1.878 1.00 84.50 76 ALA A O 1
ATOM 597 N N . ALA A 1 77 ? -20.917 -5.935 2.712 1.00 78.44 77 ALA A N 1
ATOM 598 C CA . ALA A 1 77 ? -21.034 -7.107 1.837 1.00 78.44 77 ALA A CA 1
ATOM 599 C C . ALA A 1 77 ? -20.853 -6.772 0.343 1.00 78.44 77 ALA A C 1
ATOM 601 O O . ALA A 1 77 ? -20.210 -7.530 -0.377 1.00 78.44 77 ALA A O 1
ATOM 602 N N . ASP A 1 78 ? -21.320 -5.597 -0.087 1.00 84.31 78 ASP A N 1
ATOM 603 C CA . ASP A 1 78 ? -21.310 -5.169 -1.491 1.00 84.31 78 ASP A CA 1
ATOM 604 C C . ASP A 1 78 ? -20.143 -4.228 -1.853 1.00 84.31 78 ASP A C 1
ATOM 606 O O . ASP A 1 78 ? -20.152 -3.585 -2.904 1.00 84.31 78 ASP A O 1
ATOM 610 N N . THR A 1 79 ? -19.122 -4.107 -0.996 1.00 86.19 79 THR A N 1
ATOM 611 C CA . THR A 1 79 ? -17.990 -3.203 -1.275 1.00 86.19 79 THR A CA 1
ATOM 612 C C . THR A 1 79 ? -16.958 -3.904 -2.163 1.00 86.19 79 THR A C 1
ATOM 614 O O . THR A 1 79 ? -16.515 -5.001 -1.801 1.00 86.19 79 THR A O 1
ATOM 617 N N . PRO A 1 80 ? -16.496 -3.291 -3.272 1.00 89.00 80 PRO A N 1
ATOM 618 C CA . PRO A 1 80 ? -15.400 -3.841 -4.064 1.00 89.00 80 PRO A CA 1
ATOM 619 C C . PRO A 1 80 ? -14.157 -4.110 -3.203 1.00 89.00 80 PRO A C 1
ATOM 621 O O . PRO A 1 80 ? -13.857 -3.365 -2.273 1.00 89.00 80 PRO A O 1
ATOM 624 N N . LYS A 1 81 ? -13.422 -5.184 -3.512 1.00 86.25 81 LYS A N 1
ATOM 625 C CA . LYS A 1 81 ? -12.176 -5.561 -2.806 1.00 86.25 81 LYS A CA 1
ATOM 626 C C . LYS A 1 81 ? -10.925 -5.421 -3.670 1.00 86.25 81 LYS A C 1
ATOM 628 O O . LYS A 1 81 ? -9.811 -5.556 -3.178 1.00 86.25 81 LYS A O 1
ATOM 633 N N . CYS A 1 82 ? -11.106 -5.143 -4.958 1.00 91.44 82 CYS A N 1
ATOM 634 C CA . CYS A 1 82 ? -10.029 -4.943 -5.914 1.00 91.44 82 CYS A CA 1
ATOM 635 C C . CYS A 1 82 ? -10.183 -3.564 -6.546 1.00 91.44 82 CYS A C 1
ATOM 637 O O . CYS A 1 82 ? -11.250 -3.226 -7.057 1.00 91.44 82 CYS A O 1
ATOM 639 N N . TYR A 1 83 ? -9.111 -2.781 -6.496 1.00 93.88 83 TYR A N 1
ATOM 640 C CA . TYR A 1 83 ? -9.078 -1.411 -6.983 1.00 93.88 83 TYR A CA 1
ATOM 641 C C . TYR A 1 83 ? -7.875 -1.219 -7.896 1.00 93.88 83 TYR A C 1
ATOM 643 O O . TYR A 1 83 ? -6.796 -1.759 -7.646 1.00 93.88 83 TYR A O 1
ATOM 651 N N . PHE A 1 84 ? -8.058 -0.402 -8.928 1.00 94.75 84 PHE A N 1
ATOM 652 C CA . PHE A 1 84 ? -6.994 0.023 -9.823 1.00 94.75 84 PHE A CA 1
ATOM 653 C C . PHE A 1 84 ? -6.867 1.543 -9.755 1.00 94.75 84 PHE A C 1
ATOM 655 O O . PHE A 1 84 ? -7.820 2.263 -10.046 1.00 94.75 84 PHE A O 1
ATOM 662 N N . LEU A 1 85 ? -5.696 2.025 -9.336 1.00 94.81 85 LEU A N 1
ATOM 663 C CA . LEU A 1 85 ? -5.384 3.450 -9.317 1.00 94.81 85 LEU A CA 1
ATOM 664 C C . LEU A 1 85 ? -4.682 3.821 -10.619 1.00 94.81 85 LEU A C 1
ATOM 666 O O . LEU A 1 85 ? -3.488 3.557 -10.780 1.00 94.81 85 LEU A O 1
ATOM 670 N N . ASP A 1 86 ? -5.423 4.465 -11.512 1.00 94.50 86 ASP A N 1
ATOM 671 C CA . ASP A 1 86 ? -4.873 5.016 -12.741 1.00 94.50 86 ASP A CA 1
ATOM 672 C C . ASP A 1 86 ? -4.544 6.503 -12.594 1.00 94.50 86 ASP A C 1
ATOM 674 O O . ASP A 1 86 ? -5.156 7.246 -11.827 1.00 94.50 86 ASP A O 1
ATOM 678 N N . GLY A 1 87 ? -3.554 6.950 -13.352 1.00 93.12 87 GLY A N 1
ATOM 679 C CA . GLY A 1 87 ? -3.255 8.360 -13.491 1.00 93.12 87 GLY A CA 1
ATOM 680 C C . GLY A 1 87 ? -2.006 8.586 -14.335 1.00 93.12 87 GLY A C 1
ATOM 681 O O . GLY A 1 87 ? -1.154 7.696 -14.428 1.00 93.12 87 GLY A O 1
ATOM 682 N N . PRO A 1 88 ? -1.827 9.791 -14.896 1.00 93.12 88 PRO A N 1
ATOM 683 C CA . PRO A 1 88 ? -0.623 10.148 -15.637 1.00 93.12 88 PRO A CA 1
ATOM 684 C C . PRO A 1 88 ? 0.685 9.915 -14.864 1.00 93.12 88 PRO A C 1
ATOM 686 O O . PRO A 1 88 ? 0.723 9.743 -13.638 1.00 93.12 88 PRO A O 1
ATOM 689 N N . ALA A 1 89 ? 1.805 9.923 -15.583 1.00 90.38 89 ALA A N 1
ATOM 690 C CA . ALA A 1 89 ? 3.113 9.964 -14.940 1.00 90.38 89 ALA A CA 1
ATOM 691 C C . ALA A 1 89 ? 3.197 11.170 -13.984 1.00 90.38 89 ALA A C 1
ATOM 693 O O . ALA A 1 89 ? 2.607 12.219 -14.239 1.00 90.38 89 ALA A O 1
ATOM 694 N N . ARG A 1 90 ? 3.943 11.019 -12.880 1.00 89.75 90 ARG A N 1
ATOM 695 C CA . ARG A 1 90 ? 4.213 12.097 -11.909 1.00 89.75 90 ARG A CA 1
ATOM 696 C C . ARG A 1 90 ? 2.985 12.624 -11.133 1.00 89.75 90 ARG A C 1
ATOM 698 O O . ARG A 1 90 ? 3.101 13.611 -10.422 1.00 89.75 90 ARG A O 1
ATOM 705 N N . THR A 1 91 ? 1.848 11.924 -11.137 1.00 91.12 91 THR A N 1
ATOM 706 C CA . THR A 1 91 ? 0.681 12.275 -10.290 1.00 91.12 91 THR A CA 1
ATOM 707 C C . THR A 1 91 ? 0.765 11.790 -8.840 1.00 91.12 91 THR A C 1
ATOM 709 O O . THR A 1 91 ? -0.192 11.915 -8.080 1.00 91.12 91 THR A 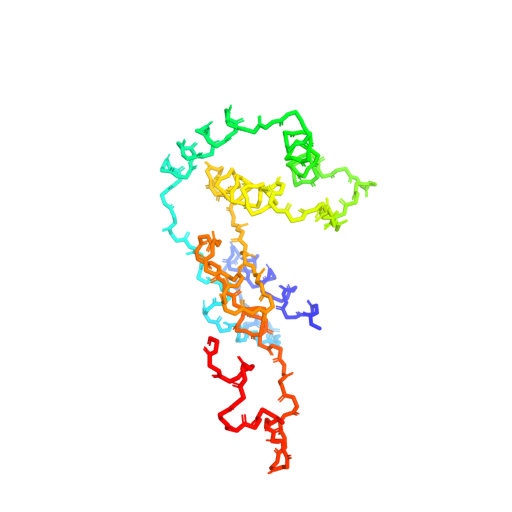O 1
ATOM 712 N N . GLY A 1 92 ? 1.8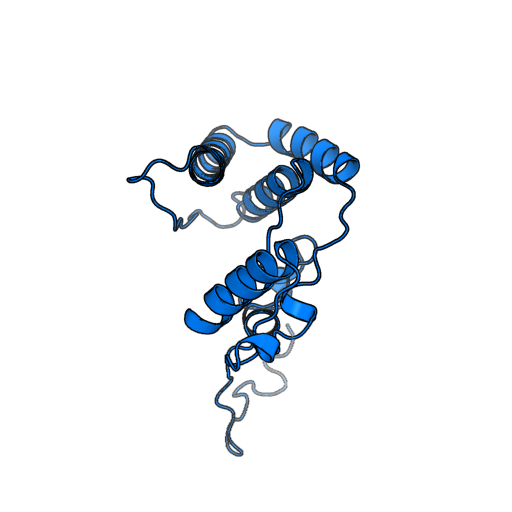99 11.218 -8.428 1.00 93.12 92 GLY A N 1
ATOM 713 C CA . GLY A 1 92 ? 2.104 10.788 -7.044 1.00 93.12 92 GLY A CA 1
ATOM 714 C C . GLY A 1 92 ? 1.399 9.483 -6.661 1.00 93.12 92 GLY A C 1
ATOM 715 O O . GLY A 1 92 ? 1.171 9.260 -5.481 1.00 93.12 92 GLY A O 1
ATOM 716 N N . LYS A 1 93 ? 1.093 8.585 -7.610 1.00 93.81 93 LYS A N 1
ATOM 717 C CA . LYS A 1 93 ? 0.523 7.251 -7.302 1.00 93.81 93 LYS A CA 1
ATOM 718 C C . LYS A 1 93 ? 1.330 6.490 -6.245 1.00 93.81 93 LYS A C 1
ATOM 720 O O . LYS A 1 93 ? 0.768 5.951 -5.302 1.00 93.81 93 LYS A O 1
ATOM 725 N N . THR A 1 94 ? 2.658 6.527 -6.351 1.00 93.19 94 THR A N 1
ATOM 726 C CA . THR A 1 94 ? 3.560 5.948 -5.346 1.00 93.19 94 THR A CA 1
ATOM 727 C C . THR A 1 94 ? 3.350 6.556 -3.961 1.00 93.19 94 THR A C 1
ATOM 729 O O . THR A 1 94 ? 3.334 5.829 -2.978 1.00 93.19 94 THR A O 1
ATOM 732 N N . PHE A 1 95 ? 3.126 7.870 -3.879 1.00 95.00 95 PHE A N 1
ATOM 733 C CA . PHE A 1 95 ? 2.858 8.554 -2.614 1.00 95.00 95 PHE A CA 1
ATOM 734 C C . PHE A 1 95 ? 1.527 8.104 -1.992 1.00 95.00 95 PHE A C 1
ATOM 736 O O . PHE A 1 95 ? 1.457 7.888 -0.784 1.00 95.00 95 PHE A O 1
ATOM 743 N N . VAL A 1 96 ? 0.500 7.865 -2.816 1.00 96.62 96 VAL A N 1
ATOM 744 C CA . VAL A 1 96 ? -0.772 7.272 -2.370 1.00 96.62 96 VAL A CA 1
ATOM 745 C C . VAL A 1 96 ? -0.550 5.872 -1.790 1.00 96.62 96 VAL A C 1
ATOM 747 O O . VAL A 1 96 ? -0.991 5.603 -0.674 1.00 96.62 96 VAL A O 1
ATOM 750 N N . TYR A 1 97 ? 0.189 5.000 -2.489 1.00 95.50 97 TYR A N 1
ATOM 751 C CA . TYR A 1 97 ? 0.501 3.656 -1.985 1.00 95.50 97 TYR A CA 1
ATOM 752 C C . TYR A 1 97 ? 1.281 3.693 -0.667 1.00 95.50 97 TYR A C 1
ATOM 754 O O . TYR A 1 97 ? 0.933 2.967 0.262 1.00 95.50 97 TYR A O 1
ATOM 762 N N . SER A 1 98 ? 2.288 4.563 -0.546 1.00 94.94 98 SER A N 1
ATOM 763 C CA . SER A 1 98 ? 3.049 4.720 0.700 1.00 94.94 98 SER A CA 1
ATOM 764 C C . SER A 1 98 ? 2.182 5.248 1.844 1.00 94.94 98 SER A C 1
ATOM 766 O O . SER A 1 98 ? 2.325 4.799 2.978 1.00 94.94 98 SER A O 1
ATOM 768 N N . THR A 1 99 ? 1.247 6.156 1.559 1.00 96.62 99 THR A N 1
ATOM 769 C CA . THR A 1 99 ? 0.327 6.686 2.575 1.00 96.62 99 THR A CA 1
ATOM 770 C C . THR A 1 99 ? -0.604 5.598 3.106 1.00 96.62 99 THR A C 1
ATOM 772 O O . THR A 1 99 ? -0.759 5.466 4.319 1.00 96.62 99 THR A O 1
ATOM 775 N N . LEU A 1 100 ? -1.169 4.769 2.223 1.00 96.31 100 LEU A N 1
ATOM 776 C CA . LEU A 1 100 ? -1.982 3.611 2.616 1.00 96.31 100 LEU A CA 1
ATOM 777 C C . LEU A 1 100 ? -1.177 2.623 3.460 1.00 96.31 100 LEU A C 1
ATOM 779 O O . LEU A 1 100 ? -1.641 2.184 4.507 1.00 96.31 100 LEU A O 1
ATOM 783 N N . LEU A 1 101 ? 0.046 2.324 3.023 1.00 94.81 101 LEU A N 1
ATOM 784 C CA . LEU A 1 101 ? 0.951 1.396 3.689 1.00 94.81 101 LEU A CA 1
ATOM 785 C C . LEU A 1 101 ? 1.247 1.826 5.131 1.00 94.81 101 LEU A C 1
ATOM 787 O O . LEU A 1 101 ? 1.056 1.033 6.050 1.00 94.81 101 LEU A O 1
ATOM 791 N N . HIS A 1 102 ? 1.634 3.087 5.332 1.00 95.38 102 HIS A N 1
ATOM 792 C CA . HIS A 1 102 ? 1.864 3.640 6.668 1.00 95.38 102 HIS A CA 1
ATOM 793 C C . HIS A 1 102 ? 0.581 3.715 7.498 1.00 95.38 102 HIS A C 1
ATOM 795 O O . HIS A 1 102 ? 0.622 3.469 8.697 1.00 95.38 102 HIS A O 1
ATOM 801 N N . THR A 1 103 ? -0.565 4.024 6.885 1.00 96.19 103 THR A N 1
ATOM 802 C CA . THR A 1 103 ? -1.838 4.131 7.616 1.00 96.19 103 THR A CA 1
ATOM 803 C C . THR A 1 103 ? -2.313 2.781 8.146 1.00 96.19 103 THR A C 1
ATOM 805 O O . THR A 1 103 ? -2.764 2.701 9.284 1.00 96.19 103 THR A O 1
ATOM 808 N N . ILE A 1 104 ? -2.198 1.720 7.343 1.00 94.50 104 ILE A N 1
ATOM 809 C CA . ILE A 1 104 ? -2.590 0.361 7.741 1.00 94.50 104 ILE A CA 1
ATOM 810 C C . ILE A 1 104 ? -1.636 -0.154 8.831 1.00 94.50 104 ILE A C 1
ATOM 812 O O . ILE A 1 104 ? -2.079 -0.583 9.894 1.00 94.50 104 ILE A O 1
ATOM 816 N N . ARG A 1 105 ? -0.320 0.013 8.643 1.00 93.19 105 ARG A N 1
ATOM 817 C CA . ARG A 1 105 ? 0.683 -0.372 9.653 1.00 93.19 105 ARG A CA 1
ATOM 818 C C . ARG A 1 105 ? 0.595 0.441 10.943 1.00 93.19 105 ARG A C 1
ATOM 820 O O . ARG A 1 105 ? 0.762 -0.108 12.025 1.00 93.19 105 ARG A O 1
ATOM 827 N N . GLY A 1 106 ? 0.292 1.735 10.852 1.00 93.56 106 GLY A N 1
ATOM 828 C CA . GLY A 1 106 ? 0.084 2.613 12.009 1.00 93.56 106 GLY A CA 1
ATOM 829 C C . GLY A 1 106 ? -1.122 2.221 12.867 1.00 93.56 106 GLY A C 1
ATOM 830 O O . GLY A 1 106 ? -1.169 2.547 14.050 1.00 93.56 106 GLY A O 1
ATOM 831 N N . LYS A 1 107 ? -2.061 1.452 12.304 1.00 93.25 107 LYS A N 1
ATOM 832 C CA . LYS A 1 107 ? -3.166 0.826 13.041 1.00 93.25 107 LYS A CA 1
ATOM 833 C C . LYS A 1 107 ? -2.819 -0.546 13.628 1.00 93.25 107 LYS A C 1
ATOM 835 O O . LYS A 1 107 ? -3.635 -1.108 14.349 1.00 93.25 107 LYS A O 1
ATOM 840 N N . GLY A 1 108 ? -1.615 -1.058 13.366 1.00 90.19 108 GLY A N 1
ATOM 841 C CA . GLY A 1 108 ? -1.169 -2.382 13.799 1.00 90.19 108 GLY A CA 1
ATOM 842 C C . GLY A 1 108 ? -1.528 -3.513 12.833 1.00 90.19 108 GLY A C 1
ATOM 843 O O . GLY A 1 108 ? -1.305 -4.672 13.171 1.00 90.19 108 GLY A O 1
ATOM 844 N N . ASP A 1 109 ? -2.056 -3.195 11.649 1.00 90.38 109 ASP A N 1
ATOM 845 C CA . ASP A 1 109 ? -2.492 -4.190 10.672 1.00 90.38 109 ASP A CA 1
ATOM 846 C C . ASP A 1 109 ? -1.376 -4.555 9.680 1.00 90.38 109 ASP A C 1
ATOM 848 O O . ASP A 1 109 ? -0.537 -3.730 9.296 1.00 90.38 109 ASP A O 1
ATOM 852 N N . ASP A 1 110 ? -1.402 -5.800 9.207 1.00 85.81 110 ASP A N 1
ATOM 853 C CA . ASP A 1 110 ? -0.440 -6.315 8.238 1.00 85.81 110 ASP A CA 1
ATOM 854 C C . ASP A 1 110 ? -0.798 -5.922 6.792 1.00 85.81 110 ASP A C 1
ATOM 856 O O . ASP A 1 110 ? -1.949 -5.952 6.357 1.00 85.81 110 ASP A O 1
ATOM 860 N N . VAL A 1 111 ? 0.226 -5.582 6.003 1.00 88.19 111 VAL A N 1
ATOM 861 C CA . VAL A 1 111 ? 0.088 -5.235 4.579 1.00 88.19 111 VAL A CA 1
ATOM 862 C C . VAL A 1 111 ? 1.349 -5.605 3.801 1.00 88.19 111 VAL A C 1
ATOM 864 O O . VAL A 1 111 ? 2.481 -5.327 4.221 1.00 88.19 111 VAL A O 1
ATOM 867 N N . ILE A 1 112 ? 1.142 -6.221 2.633 1.00 89.12 112 ILE A N 1
ATOM 868 C CA . ILE A 1 112 ? 2.195 -6.800 1.792 1.00 89.12 112 ILE A CA 1
ATOM 869 C C . ILE A 1 112 ? 2.344 -5.978 0.498 1.00 89.12 112 ILE A C 1
ATOM 871 O O . ILE A 1 112 ? 1.616 -6.210 -0.469 1.00 89.12 112 ILE A O 1
ATOM 875 N N . PRO A 1 113 ? 3.285 -5.016 0.439 1.00 90.62 113 PRO A N 1
ATOM 876 C CA . PRO A 1 113 ? 3.556 -4.266 -0.781 1.00 90.62 113 PRO A CA 1
ATOM 877 C C . PRO A 1 113 ? 4.310 -5.128 -1.800 1.00 90.62 113 PRO A C 1
ATOM 879 O O . PRO A 1 113 ? 5.407 -5.627 -1.531 1.00 90.62 113 PRO A O 1
ATOM 882 N N . VAL A 1 114 ? 3.742 -5.256 -2.998 1.00 90.56 114 VAL A N 1
ATOM 883 C CA . VAL A 1 114 ? 4.331 -6.012 -4.108 1.00 90.56 114 VAL A CA 1
ATOM 884 C C . VAL A 1 114 ? 4.389 -5.182 -5.383 1.00 90.56 114 VAL A C 1
ATOM 886 O O . VAL A 1 114 ? 3.497 -4.384 -5.658 1.00 90.56 114 VAL A O 1
ATOM 889 N N . ALA A 1 115 ? 5.426 -5.404 -6.188 1.00 89.69 115 ALA A N 1
ATOM 890 C CA . ALA A 1 115 ? 5.534 -4.845 -7.535 1.00 89.69 115 ALA A CA 1
ATOM 891 C C . ALA A 1 115 ? 6.015 -5.899 -8.542 1.00 89.69 115 ALA A C 1
ATOM 893 O O . ALA A 1 115 ? 6.588 -6.919 -8.165 1.00 89.69 115 ALA A O 1
ATOM 894 N N . SER A 1 116 ? 5.813 -5.675 -9.840 1.00 87.12 116 SER A N 1
ATOM 895 C CA . SER A 1 116 ? 6.221 -6.651 -10.865 1.00 87.12 116 SER A CA 1
ATOM 896 C C . SER A 1 116 ? 7.742 -6.736 -11.041 1.00 87.12 116 SER A C 1
ATOM 898 O O . SER A 1 116 ? 8.266 -7.818 -11.296 1.00 87.12 116 SER A O 1
ATOM 900 N N . ILE A 1 117 ? 8.449 -5.613 -10.864 1.00 86.06 117 ILE A N 1
ATOM 901 C CA . ILE A 1 117 ? 9.906 -5.492 -11.023 1.00 86.06 117 ILE A CA 1
ATOM 902 C C . ILE A 1 117 ? 10.558 -4.909 -9.766 1.00 86.06 117 ILE A C 1
ATOM 904 O O . ILE A 1 117 ? 9.912 -4.189 -9.004 1.00 86.06 117 ILE A O 1
ATOM 908 N N . GLY A 1 118 ? 11.853 -5.184 -9.573 1.00 82.38 118 GLY A N 1
ATOM 909 C CA . GLY A 1 118 ? 12.605 -4.734 -8.395 1.00 82.38 118 GLY A CA 1
ATOM 910 C C . GLY A 1 118 ? 12.607 -3.212 -8.227 1.00 82.38 118 GLY A C 1
ATOM 911 O O . GLY A 1 118 ? 12.285 -2.723 -7.151 1.00 82.38 118 GLY A O 1
ATOM 912 N N . ILE A 1 119 ? 12.848 -2.467 -9.312 1.00 83.00 119 ILE A N 1
ATOM 913 C CA . ILE A 1 119 ? 12.896 -0.992 -9.297 1.00 83.00 119 ILE A CA 1
ATOM 914 C C . ILE A 1 119 ? 11.560 -0.378 -8.857 1.00 83.00 119 ILE A C 1
ATOM 916 O O . ILE A 1 119 ? 11.542 0.640 -8.177 1.00 83.00 119 ILE A O 1
ATOM 920 N N . ALA A 1 120 ? 10.432 -0.999 -9.210 1.00 84.75 120 ALA A N 1
ATOM 921 C CA . ALA A 1 120 ? 9.107 -0.535 -8.801 1.00 84.75 120 ALA A CA 1
ATOM 922 C C . ALA A 1 120 ? 8.757 -0.938 -7.358 1.00 84.75 120 ALA A C 1
ATOM 924 O O . ALA A 1 120 ? 7.877 -0.330 -6.753 1.00 84.75 120 ALA A O 1
ATOM 925 N N . ALA A 1 121 ? 9.435 -1.948 -6.805 1.00 85.69 121 ALA A N 1
ATOM 926 C CA . ALA A 1 121 ? 9.277 -2.360 -5.416 1.00 85.69 121 ALA A CA 1
ATOM 927 C C . ALA A 1 121 ? 10.060 -1.447 -4.458 1.00 85.69 121 ALA A C 1
ATOM 929 O O . ALA A 1 121 ? 9.584 -1.186 -3.359 1.00 85.69 121 ALA A O 1
ATOM 930 N N . THR A 1 122 ? 11.222 -0.929 -4.878 1.00 85.44 122 THR A N 1
ATOM 931 C CA . THR A 1 122 ? 12.113 -0.091 -4.053 1.00 85.44 122 THR A CA 1
ATOM 932 C C . THR A 1 122 ? 11.435 1.121 -3.394 1.00 85.44 122 THR A C 1
ATOM 934 O O . THR A 1 122 ? 11.717 1.372 -2.224 1.00 85.44 122 THR A O 1
ATOM 937 N N . PRO A 1 123 ? 10.538 1.872 -4.064 1.00 84.81 123 PRO A N 1
ATOM 938 C CA . PRO A 1 123 ? 9.863 3.016 -3.452 1.00 84.81 123 PRO A CA 1
ATOM 939 C C . PRO A 1 123 ? 8.847 2.637 -2.366 1.00 84.81 123 PRO A C 1
ATOM 941 O O . PRO A 1 123 ? 8.409 3.505 -1.615 1.00 84.81 123 PRO A O 1
ATOM 944 N N . LEU A 1 124 ? 8.434 1.368 -2.299 1.00 85.12 124 LEU A N 1
ATOM 945 C CA . LEU A 1 124 ? 7.502 0.873 -1.294 1.00 85.12 124 LEU A CA 1
ATOM 946 C C . LEU A 1 124 ? 8.302 0.338 -0.104 1.00 85.12 124 LEU A C 1
ATOM 948 O O . LEU A 1 124 ? 9.218 -0.468 -0.265 1.00 85.12 124 LEU A O 1
ATOM 952 N N . ILE A 1 125 ? 7.958 0.748 1.116 1.00 78.69 125 ILE A N 1
ATOM 953 C CA . ILE A 1 125 ? 8.696 0.312 2.304 1.00 78.69 125 ILE A CA 1
ATOM 954 C C . ILE A 1 125 ? 8.532 -1.201 2.537 1.00 78.69 125 ILE A C 1
ATOM 956 O O . ILE A 1 125 ? 7.434 -1.705 2.788 1.00 78.69 125 ILE A O 1
ATOM 960 N N . ARG A 1 126 ? 9.655 -1.931 2.469 1.00 80.19 126 ARG A N 1
ATOM 961 C CA . ARG A 1 126 ? 9.715 -3.409 2.411 1.00 80.19 126 ARG A CA 1
ATOM 962 C C . ARG A 1 126 ? 9.021 -4.011 1.178 1.00 80.19 126 ARG A C 1
ATOM 964 O O . ARG A 1 126 ? 8.618 -5.174 1.208 1.00 80.19 126 ARG A O 1
ATOM 971 N N . GLY A 1 127 ? 8.887 -3.231 0.107 1.00 83.44 127 GLY A N 1
ATOM 972 C CA . GLY A 1 127 ? 8.391 -3.692 -1.180 1.00 83.44 127 GLY A CA 1
ATOM 973 C C . GLY A 1 127 ? 9.247 -4.827 -1.720 1.00 83.44 127 GLY A C 1
ATOM 974 O O . GLY A 1 127 ? 10.477 -4.768 -1.707 1.00 83.44 127 GLY A O 1
ATOM 975 N N . ARG A 1 128 ? 8.588 -5.876 -2.206 1.00 85.25 128 ARG A N 1
ATOM 976 C CA . ARG A 1 128 ? 9.236 -7.027 -2.840 1.00 85.25 128 ARG A CA 1
ATOM 977 C C . ARG A 1 128 ? 8.593 -7.309 -4.191 1.00 85.25 128 ARG A C 1
ATOM 979 O O . ARG A 1 128 ? 7.501 -6.825 -4.488 1.00 85.25 128 ARG A O 1
ATOM 986 N N . THR A 1 129 ? 9.266 -8.075 -5.045 1.00 84.94 129 THR A N 1
ATOM 987 C CA . THR A 1 129 ? 8.652 -8.439 -6.325 1.00 84.94 129 THR A CA 1
ATOM 988 C C . THR A 1 129 ? 7.553 -9.475 -6.110 1.00 84.94 129 THR A C 1
ATOM 990 O O . THR A 1 129 ? 7.707 -10.367 -5.273 1.00 84.94 129 THR A O 1
ATOM 993 N N . ALA A 1 130 ? 6.472 -9.407 -6.887 1.00 82.88 130 ALA A N 1
ATOM 994 C CA . ALA A 1 130 ? 5.379 -10.379 -6.835 1.00 82.88 130 ALA A CA 1
ATOM 995 C C . ALA A 1 130 ? 5.898 -11.819 -7.009 1.00 82.88 130 ALA A C 1
ATOM 997 O O . ALA A 1 130 ? 5.501 -12.710 -6.264 1.00 82.88 130 ALA A O 1
ATOM 998 N N . HIS A 1 131 ? 6.869 -12.020 -7.908 1.00 79.94 131 HIS A N 1
ATOM 999 C CA . HIS A 1 131 ? 7.566 -13.297 -8.087 1.00 79.94 131 HIS A CA 1
ATOM 1000 C C . HIS A 1 131 ? 8.234 -13.791 -6.796 1.00 79.94 131 HIS A C 1
ATOM 1002 O O . HIS A 1 131 ? 8.078 -14.952 -6.426 1.00 79.94 131 HIS A O 1
ATOM 1008 N N . SER A 1 132 ? 8.942 -12.915 -6.077 1.00 78.50 132 SER A N 1
ATOM 1009 C CA . SER A 1 132 ? 9.648 -13.295 -4.847 1.00 78.50 132 SER A CA 1
ATOM 1010 C C . SER A 1 132 ? 8.709 -13.616 -3.676 1.00 78.50 132 SER A C 1
ATOM 1012 O O . SER A 1 132 ? 9.017 -14.519 -2.890 1.00 78.50 132 SER A O 1
ATOM 1014 N N . VAL A 1 133 ? 7.575 -12.905 -3.584 1.00 80.56 133 VAL A N 1
ATOM 1015 C CA . VAL A 1 133 ? 6.581 -13.034 -2.505 1.00 80.56 133 VAL A CA 1
ATOM 1016 C C . VAL A 1 133 ? 5.656 -14.217 -2.750 1.00 80.56 133 VAL A C 1
ATOM 1018 O O . VAL A 1 133 ? 5.551 -15.091 -1.900 1.00 80.56 133 VAL A O 1
ATOM 1021 N N . PHE A 1 134 ? 5.024 -14.288 -3.921 1.00 80.94 134 PHE A N 1
ATOM 1022 C CA . PHE A 1 134 ? 4.025 -15.317 -4.222 1.00 80.94 134 PHE A CA 1
ATOM 1023 C C . PHE A 1 134 ? 4.620 -16.593 -4.821 1.00 80.94 134 PHE A C 1
ATOM 1025 O O . PHE A 1 134 ? 3.871 -17.504 -5.160 1.00 80.94 134 PHE A O 1
ATOM 1032 N N . LYS A 1 135 ? 5.952 -16.656 -4.971 1.00 79.69 135 LYS A N 1
ATOM 1033 C CA . LYS A 1 135 ? 6.670 -17.778 -5.601 1.00 79.69 135 LYS A CA 1
ATOM 1034 C C . LYS A 1 135 ? 6.082 -18.132 -6.970 1.00 79.69 135 LYS A C 1
ATOM 1036 O O . LYS A 1 135 ? 5.880 -19.301 -7.284 1.00 79.69 135 LYS A O 1
ATOM 1041 N N . ILE A 1 136 ? 5.785 -17.102 -7.767 1.00 78.06 136 ILE A N 1
ATOM 1042 C CA . ILE A 1 136 ? 5.221 -17.273 -9.111 1.00 78.06 136 ILE A CA 1
ATOM 1043 C C . ILE A 1 136 ? 6.248 -18.051 -9.947 1.00 78.06 136 ILE A C 1
ATOM 1045 O O . ILE A 1 136 ? 7.374 -17.562 -10.086 1.00 78.06 136 ILE A O 1
ATOM 1049 N N . PRO A 1 137 ? 5.900 -19.241 -10.475 1.00 76.25 137 PRO A N 1
ATOM 1050 C CA . PRO A 1 137 ? 6.812 -20.022 -11.294 1.00 76.25 137 PRO A CA 1
ATOM 1051 C C . PRO A 1 137 ? 7.226 -19.222 -12.525 1.00 76.25 137 PRO A C 1
ATOM 1053 O O . PRO A 1 137 ? 6.387 -18.652 -13.220 1.00 76.25 137 PRO A O 1
ATOM 1056 N N . THR A 1 138 ? 8.524 -19.184 -12.794 1.00 72.12 138 THR A N 1
ATOM 1057 C CA . THR A 1 138 ? 9.048 -18.708 -14.070 1.00 72.12 138 THR A CA 1
ATOM 1058 C C . THR A 1 138 ? 9.342 -19.930 -14.923 1.00 72.12 138 THR A C 1
ATOM 1060 O O . THR A 1 138 ? 10.239 -20.701 -14.577 1.00 72.12 138 THR A O 1
ATOM 1063 N N . ASP A 1 139 ? 8.606 -20.104 -16.019 1.00 74.25 139 ASP A N 1
ATOM 1064 C CA . ASP A 1 139 ? 8.842 -21.172 -16.995 1.00 74.25 139 ASP A CA 1
ATOM 1065 C C . ASP A 1 139 ? 10.123 -20.878 -17.791 1.00 74.25 139 ASP A C 1
ATOM 1067 O O . ASP A 1 139 ? 10.102 -20.410 -18.929 1.00 74.25 139 ASP A O 1
ATOM 1071 N N . LEU A 1 140 ? 11.266 -21.101 -17.146 1.00 76.38 140 LEU A N 1
ATOM 1072 C CA . LEU A 1 140 ? 12.582 -21.025 -17.762 1.00 76.38 140 LEU A CA 1
ATOM 1073 C C . LEU A 1 140 ? 12.980 -22.426 -18.220 1.00 76.38 140 LEU A C 1
ATOM 1075 O O . LEU A 1 140 ? 13.000 -23.370 -17.432 1.00 76.38 140 LEU A O 1
ATOM 1079 N N . ASN A 1 141 ? 13.312 -22.565 -19.497 1.00 77.81 141 ASN A N 1
ATOM 1080 C CA . ASN A 1 141 ? 13.884 -23.779 -20.063 1.00 77.81 141 ASN A CA 1
ATOM 1081 C C . ASN A 1 141 ? 15.338 -23.522 -20.495 1.00 77.81 141 ASN A C 1
ATOM 1083 O O . ASN A 1 141 ? 15.806 -22.386 -20.504 1.00 77.81 141 ASN A O 1
ATOM 1087 N N . ALA A 1 142 ? 16.077 -24.570 -20.868 1.00 80.56 142 ALA A N 1
ATOM 1088 C CA . ALA A 1 142 ? 17.481 -24.439 -21.288 1.00 80.56 142 ALA A CA 1
ATOM 1089 C C . ALA A 1 142 ? 17.678 -23.552 -22.538 1.00 80.56 142 ALA A C 1
ATOM 1091 O O . ALA A 1 142 ? 18.798 -23.159 -22.849 1.00 80.56 142 ALA A O 1
ATOM 1092 N N . THR A 1 143 ? 16.592 -23.235 -23.250 1.00 80.94 143 THR A N 1
ATOM 1093 C CA . THR A 1 143 ? 16.574 -22.331 -24.406 1.00 80.94 143 THR A CA 1
ATOM 1094 C C . THR A 1 143 ? 16.078 -20.924 -24.064 1.00 80.94 143 THR A C 1
ATOM 1096 O O . THR A 1 143 ? 15.999 -20.079 -24.951 1.00 80.94 143 THR A O 1
ATOM 1099 N N . SER A 1 144 ? 15.738 -20.646 -22.802 1.00 80.25 144 SER A N 1
ATOM 1100 C CA . SER A 1 144 ? 15.326 -19.320 -22.356 1.00 80.25 144 SER A CA 1
ATOM 1101 C C . SER A 1 144 ? 16.532 -18.391 -22.379 1.00 80.25 144 SER A C 1
ATOM 1103 O O . SER A 1 144 ? 17.348 -18.367 -21.461 1.00 80.25 144 SER A O 1
ATOM 1105 N N . THR A 1 145 ? 16.640 -17.612 -23.448 1.00 82.75 145 THR A N 1
ATOM 1106 C CA . THR A 1 145 ? 17.669 -16.589 -23.611 1.00 82.75 145 THR A CA 1
ATOM 1107 C C . THR A 1 145 ? 17.061 -15.203 -23.466 1.00 82.75 145 THR A C 1
ATOM 1109 O O . THR A 1 145 ? 15.962 -14.932 -23.951 1.00 82.75 145 THR A O 1
ATOM 1112 N N . CYS A 1 146 ? 17.792 -14.293 -22.828 1.00 78.56 146 CYS A N 1
ATOM 1113 C CA . CYS A 1 146 ? 17.456 -12.879 -22.878 1.00 78.56 146 CYS A CA 1
ATOM 1114 C C . CYS A 1 146 ? 17.770 -12.341 -24.283 1.00 78.56 146 CYS A C 1
ATOM 1116 O O . CYS A 1 146 ? 18.890 -12.495 -24.762 1.00 78.56 146 CYS A O 1
ATOM 1118 N N . ASN A 1 147 ? 16.803 -11.698 -24.941 1.00 81.06 147 ASN A N 1
ATOM 1119 C CA . ASN A 1 147 ? 16.991 -11.127 -26.283 1.00 81.06 147 ASN A CA 1
ATOM 1120 C C . ASN A 1 147 ? 17.661 -9.737 -26.269 1.00 81.06 147 ASN A C 1
ATOM 1122 O O . ASN A 1 147 ? 17.723 -9.073 -27.306 1.00 81.06 147 ASN A O 1
ATOM 1126 N N . LEU A 1 148 ? 18.159 -9.286 -25.111 1.00 82.88 148 LEU A N 1
ATOM 1127 C CA . LEU A 1 148 ? 18.960 -8.068 -24.999 1.00 82.88 148 LEU A CA 1
ATOM 1128 C C . LEU A 1 148 ? 20.324 -8.291 -25.649 1.00 82.88 148 LEU A C 1
ATOM 1130 O O . LEU A 1 148 ? 21.116 -9.128 -25.217 1.00 82.88 148 LEU A O 1
ATOM 1134 N N . LYS A 1 149 ? 20.594 -7.529 -26.709 1.00 84.69 149 LYS A N 1
ATOM 1135 C CA . LYS A 1 149 ? 21.896 -7.542 -27.373 1.00 84.69 149 LYS A CA 1
ATOM 1136 C C . LYS A 1 149 ? 22.891 -6.696 -26.564 1.00 84.69 149 LYS A C 1
ATOM 1138 O O . LYS A 1 149 ? 22.518 -5.607 -26.123 1.00 84.69 149 LYS A O 1
ATOM 1143 N N . PRO A 1 150 ? 24.152 -7.138 -26.413 1.00 77.44 150 PRO A N 1
ATOM 1144 C CA . PRO A 1 150 ? 25.203 -6.316 -25.816 1.00 77.44 150 PRO A CA 1
ATOM 1145 C C . PRO A 1 150 ? 25.375 -4.987 -26.567 1.00 77.44 150 PRO A C 1
ATOM 1147 O O . PRO A 1 150 ? 25.175 -4.946 -27.783 1.00 77.44 150 PRO A O 1
ATOM 1150 N N . ASN A 1 151 ? 25.793 -3.928 -25.865 1.00 80.31 151 ASN A N 1
ATOM 1151 C CA . ASN A 1 151 ? 26.067 -2.593 -26.426 1.00 80.31 151 ASN A CA 1
ATOM 1152 C C . ASN A 1 151 ? 24.857 -1.933 -27.111 1.00 80.31 151 ASN A C 1
ATOM 1154 O O . ASN A 1 151 ? 25.003 -1.178 -28.076 1.00 80.31 151 ASN A O 1
ATOM 1158 N N . THR A 1 152 ? 23.650 -2.257 -26.653 1.00 82.50 152 THR A N 1
ATOM 1159 C CA . THR A 1 152 ? 22.433 -1.556 -27.060 1.00 82.50 152 THR A CA 1
ATOM 1160 C C . THR A 1 152 ? 22.037 -0.552 -25.991 1.00 82.50 152 THR A C 1
ATOM 1162 O O . THR A 1 152 ? 22.360 -0.730 -24.819 1.00 82.50 152 THR A O 1
ATOM 1165 N N . LYS A 1 153 ? 21.315 0.503 -26.377 1.00 74.25 153 LYS A N 1
ATOM 1166 C CA . LYS A 1 153 ? 20.853 1.525 -25.424 1.00 74.25 153 LYS A CA 1
ATOM 1167 C C . LYS A 1 153 ? 19.960 0.922 -24.339 1.00 74.25 153 LYS A C 1
ATOM 1169 O O . LYS A 1 153 ? 19.894 1.440 -23.235 1.00 74.25 153 LYS A O 1
ATOM 1174 N N . GLU A 1 154 ? 19.287 -0.173 -24.672 1.00 70.56 154 GLU A N 1
ATOM 1175 C CA . GLU A 1 154 ? 18.446 -0.961 -23.783 1.00 70.56 154 GLU A CA 1
ATOM 1176 C C . GLU A 1 154 ? 19.261 -1.812 -22.788 1.00 70.56 154 GLU A C 1
ATOM 1178 O O . GLU A 1 154 ? 18.724 -2.199 -21.754 1.00 70.56 154 GLU A O 1
ATOM 1183 N N . ALA A 1 155 ? 20.534 -2.106 -23.083 1.00 65.75 155 ALA A N 1
ATOM 1184 C CA . ALA A 1 155 ? 21.447 -2.839 -22.201 1.00 65.75 155 ALA A CA 1
ATOM 1185 C C . ALA A 1 155 ? 22.237 -1.928 -21.241 1.00 65.75 155 ALA A C 1
ATOM 1187 O O . ALA A 1 155 ? 22.689 -2.408 -20.206 1.00 65.75 155 ALA A O 1
ATOM 1188 N N . ASP A 1 156 ? 22.374 -0.637 -21.561 1.00 64.38 156 ASP A N 1
ATOM 1189 C CA . ASP A 1 156 ? 23.124 0.360 -20.776 1.00 64.38 156 ASP A CA 1
ATOM 1190 C C . ASP A 1 156 ? 22.255 1.106 -19.732 1.00 64.38 156 ASP A C 1
ATOM 1192 O O . ASP A 1 156 ? 22.598 2.217 -19.317 1.00 64.38 156 ASP A O 1
ATOM 1196 N N . MET A 1 157 ? 21.108 0.534 -19.339 1.00 54.03 157 MET A N 1
ATOM 1197 C CA . MET A 1 157 ? 20.107 1.174 -18.467 1.00 54.03 157 MET A CA 1
ATOM 1198 C C . MET A 1 157 ? 20.267 0.839 -16.982 1.00 54.03 157 MET A C 1
ATOM 1200 O O . MET A 1 157 ? 20.511 -0.345 -16.657 1.00 54.03 157 MET A O 1
#